Protein AF-A0A2J8Q496-F1 (afdb_monomer_lite)

pLDDT: mean 86.65, std 14.43, range [39.47, 95.69]

Radius of gyration: 13.27 Å; chains: 1; bounding box: 27×26×34 Å

Secondary structure (DSSP, 8-state):
------S---TT--EEPP-TTTSSHHHHHHHHHTT-SEEPPPP--HHHHH-

Structure (mmCIF, N/CA/C/O backbone):
data_AF-A0A2J8Q496-F1
#
_entry.id   AF-A0A2J8Q496-F1
#
loop_
_atom_site.group_PDB
_atom_site.id
_atom_site.type_symbol
_atom_site.label_atom_id
_atom_site.label_alt_id
_atom_site.label_comp_id
_atom_site.label_asym_id
_atom_site.label_entity_id
_atom_site.label_seq_id
_atom_site.pdbx_PDB_ins_code
_atom_site.Cartn_x
_atom_site.Cartn_y
_atom_site.Cartn_z
_atom_site.occupancy
_atom_site.B_iso_or_equiv
_atom_site.auth_seq_id
_atom_site.auth_comp_id
_atom_site.auth_asym_id
_atom_site.auth_atom_id
_atom_site.pdbx_PDB_model_num
ATOM 1 N N . MET A 1 1 ? 6.727 -20.188 -17.575 1.00 39.47 1 MET A N 1
ATOM 2 C CA . MET A 1 1 ? 8.089 -20.330 -17.020 1.00 39.47 1 MET A CA 1
ATOM 3 C C . MET A 1 1 ? 8.082 -19.670 -15.650 1.00 39.47 1 MET A C 1
ATOM 5 O O . MET A 1 1 ? 8.299 -18.475 -15.537 1.00 39.47 1 MET A O 1
ATOM 9 N N . ILE A 1 2 ? 7.643 -20.429 -14.645 1.00 41.56 2 ILE A N 1
ATOM 10 C CA . ILE A 1 2 ? 7.405 -19.955 -13.278 1.00 41.56 2 ILE A CA 1
ATOM 11 C C . ILE A 1 2 ? 8.751 -19.998 -12.555 1.00 41.56 2 ILE A C 1
ATOM 13 O O . ILE A 1 2 ? 9.176 -21.052 -12.094 1.00 41.56 2 ILE A O 1
ATOM 17 N N . LEU A 1 3 ? 9.442 -18.862 -12.503 1.00 46.12 3 LEU A N 1
ATOM 18 C CA . LEU A 1 3 ? 10.490 -18.624 -11.517 1.00 46.12 3 LEU A CA 1
ATOM 19 C C . LEU A 1 3 ? 9.808 -17.961 -10.326 1.00 46.12 3 LEU A C 1
ATOM 21 O O . LEU A 1 3 ? 9.658 -16.745 -10.279 1.00 46.12 3 LEU A O 1
ATOM 25 N N . ASN A 1 4 ? 9.350 -18.779 -9.381 1.00 52.78 4 ASN A N 1
ATOM 26 C CA . ASN A 1 4 ? 8.923 -18.291 -8.078 1.00 52.78 4 ASN A CA 1
ATOM 27 C C . ASN A 1 4 ? 10.187 -17.919 -7.285 1.00 52.78 4 ASN A C 1
ATOM 29 O O . ASN A 1 4 ? 10.643 -18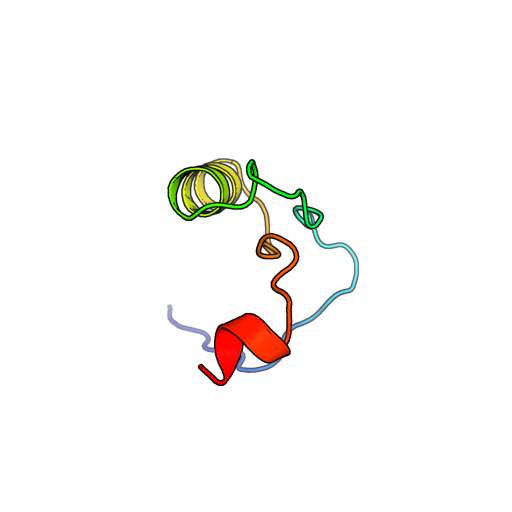.661 -6.416 1.00 52.78 4 ASN A O 1
ATOM 33 N N . SER A 1 5 ? 10.815 -16.797 -7.641 1.00 53.16 5 SER A N 1
ATOM 34 C CA . SER A 1 5 ? 11.788 -16.139 -6.779 1.00 53.16 5 SER A CA 1
ATOM 35 C C . SER A 1 5 ? 11.020 -15.616 -5.566 1.00 53.16 5 SER A C 1
ATOM 37 O O . SER A 1 5 ? 10.445 -14.536 -5.606 1.00 53.16 5 SER A O 1
ATOM 39 N N . LEU A 1 6 ? 10.986 -16.401 -4.490 1.00 62.50 6 LEU A N 1
ATOM 40 C CA . LEU A 1 6 ? 10.314 -16.093 -3.216 1.00 62.50 6 LEU A CA 1
ATOM 41 C C . LEU A 1 6 ? 10.900 -14.877 -2.466 1.00 62.50 6 LEU A C 1
ATOM 43 O O . LEU A 1 6 ? 10.531 -14.621 -1.325 1.00 62.50 6 LEU A O 1
ATOM 47 N N . SER A 1 7 ? 11.819 -14.136 -3.085 1.00 75.94 7 SER A N 1
ATOM 48 C CA . SER A 1 7 ? 12.485 -12.983 -2.494 1.00 75.94 7 SER A CA 1
ATOM 49 C C . SER A 1 7 ? 12.029 -11.706 -3.185 1.00 75.94 7 SER A C 1
ATOM 51 O O . SER A 1 7 ? 12.156 -11.554 -4.401 1.00 75.94 7 SER A O 1
ATOM 53 N N . LEU A 1 8 ? 11.496 -10.786 -2.387 1.00 78.81 8 LEU A N 1
ATOM 54 C CA . LEU A 1 8 ? 11.071 -9.468 -2.828 1.00 78.81 8 LEU A CA 1
ATOM 55 C C . LEU A 1 8 ? 12.324 -8.595 -3.017 1.00 78.81 8 LEU A C 1
ATOM 57 O O . LEU A 1 8 ? 13.000 -8.242 -2.052 1.00 78.81 8 LEU A O 1
ATOM 61 N N . TYR A 1 9 ? 12.659 -8.277 -4.268 1.00 85.06 9 TYR A N 1
ATOM 62 C CA . TYR A 1 9 ? 13.774 -7.389 -4.607 1.00 85.06 9 TYR A CA 1
ATOM 63 C C . TYR A 1 9 ? 13.263 -5.960 -4.803 1.00 85.06 9 TYR A C 1
ATOM 65 O O . TYR A 1 9 ? 12.443 -5.723 -5.683 1.00 85.06 9 TYR A O 1
ATOM 73 N N . TYR A 1 10 ? 13.780 -5.009 -4.021 1.00 88.62 10 TYR A N 1
ATOM 74 C CA . TYR A 1 10 ? 13.312 -3.612 -3.999 1.00 88.62 10 TYR A CA 1
ATOM 75 C C . TYR A 1 10 ? 14.127 -2.646 -4.874 1.00 88.62 10 TYR A C 1
ATOM 77 O O . TYR A 1 10 ? 13.784 -1.474 -4.997 1.00 88.62 10 TYR A O 1
ATOM 85 N N . HIS A 1 11 ? 15.224 -3.105 -5.476 1.00 90.69 11 HIS A N 1
ATOM 86 C CA . HIS A 1 11 ? 16.091 -2.246 -6.280 1.00 90.69 11 HIS A CA 1
ATOM 87 C C . HIS A 1 11 ? 15.500 -2.004 -7.681 1.00 90.69 11 HIS A C 1
ATOM 89 O O . HIS A 1 11 ? 15.142 -2.963 -8.365 1.00 90.69 11 HIS A O 1
ATOM 95 N N . ASN A 1 12 ? 15.466 -0.740 -8.134 1.00 89.81 12 ASN A N 1
ATOM 96 C CA . ASN A 1 12 ? 14.947 -0.306 -9.445 1.00 89.81 12 ASN A CA 1
ATOM 97 C C . ASN A 1 12 ? 13.544 -0.851 -9.773 1.00 89.81 12 ASN A C 1
ATOM 99 O O . ASN A 1 12 ? 13.309 -1.343 -10.877 1.00 89.81 12 ASN A O 1
ATOM 103 N N . LYS A 1 13 ? 12.625 -0.790 -8.805 1.00 89.50 13 LYS A N 1
ATOM 104 C CA . LYS A 1 13 ? 11.242 -1.251 -8.957 1.00 89.50 13 LYS A CA 1
ATOM 105 C C . LYS A 1 13 ? 10.258 -0.097 -9.056 1.00 89.50 13 LYS A C 1
ATOM 107 O O . LYS A 1 13 ? 10.441 0.932 -8.406 1.00 89.50 13 LYS A O 1
ATOM 112 N N . LEU A 1 14 ? 9.199 -0.292 -9.837 1.00 92.44 14 LEU A N 1
ATOM 113 C CA . LEU A 1 14 ? 8.049 0.606 -9.858 1.00 92.44 14 LEU A CA 1
ATOM 114 C C . LEU A 1 14 ? 7.096 0.198 -8.736 1.00 92.44 14 LEU A C 1
ATOM 116 O O . LEU A 1 14 ? 6.525 -0.892 -8.754 1.00 92.44 14 LEU A O 1
ATOM 120 N N . ILE A 1 15 ? 6.966 1.064 -7.732 1.00 93.81 15 ILE A N 1
ATOM 121 C CA . ILE A 1 15 ? 6.256 0.756 -6.490 1.00 93.81 15 ILE A CA 1
ATOM 122 C C . ILE A 1 15 ? 5.062 1.694 -6.324 1.00 93.81 15 ILE A C 1
ATOM 124 O O . ILE A 1 15 ? 5.222 2.916 -6.342 1.00 93.81 15 ILE A O 1
ATOM 128 N N . LEU A 1 16 ? 3.874 1.130 -6.101 1.00 93.69 16 LEU A N 1
ATOM 129 C CA . LEU A 1 16 ? 2.701 1.8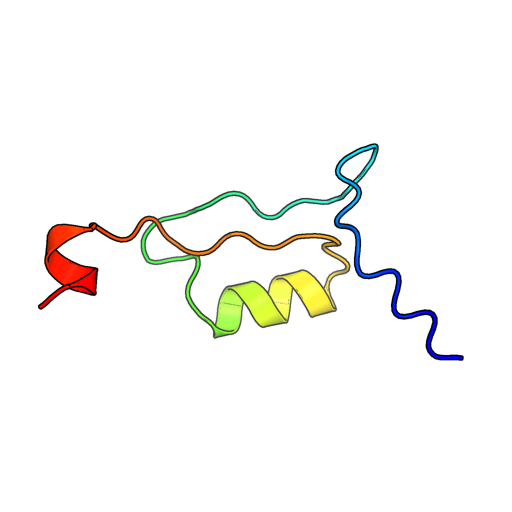94 -5.678 1.00 93.69 16 LEU A CA 1
ATOM 130 C C . LEU A 1 16 ? 2.806 2.203 -4.179 1.00 93.69 16 LEU A C 1
ATOM 132 O O . LEU A 1 16 ? 2.797 1.287 -3.355 1.00 93.69 16 LEU A O 1
ATOM 136 N N . ALA A 1 17 ? 2.886 3.489 -3.838 1.00 93.94 17 ALA A N 1
ATOM 137 C CA . ALA A 1 17 ? 2.925 3.973 -2.460 1.00 93.94 17 ALA A CA 1
ATOM 138 C C . ALA A 1 17 ? 1.612 3.687 -1.696 1.00 93.94 17 ALA A C 1
ATOM 140 O O . ALA A 1 17 ? 0.544 3.615 -2.315 1.00 93.94 17 ALA A O 1
ATOM 141 N N . PRO A 1 18 ? 1.657 3.567 -0.354 1.00 94.12 18 PRO A N 1
ATOM 142 C CA . PRO A 1 18 ? 0.453 3.433 0.456 1.00 94.12 18 PRO A CA 1
ATOM 143 C C . PRO A 1 18 ? -0.368 4.726 0.405 1.00 94.12 18 PRO A C 1
ATOM 145 O O . PRO A 1 18 ? 0.133 5.817 0.673 1.00 94.12 18 PRO A O 1
ATOM 148 N N . MET A 1 19 ? -1.649 4.602 0.066 1.00 95.12 19 MET A N 1
ATOM 149 C CA . MET A 1 19 ? -2.596 5.716 0.028 1.00 95.12 19 MET A CA 1
ATOM 150 C C . MET A 1 19 ? -3.890 5.292 0.717 1.00 95.12 19 MET A C 1
ATOM 152 O O . MET A 1 19 ? -4.544 4.345 0.278 1.00 95.12 19 MET A O 1
ATOM 156 N N . VAL A 1 20 ? -4.273 5.989 1.787 1.00 92.44 20 VAL A N 1
ATOM 157 C CA . VAL A 1 20 ? -5.501 5.689 2.543 1.00 92.44 20 VAL A CA 1
ATOM 158 C C . VAL A 1 20 ? -6.724 5.838 1.633 1.00 92.44 20 VAL A C 1
ATOM 160 O O . VAL A 1 20 ? -6.811 6.812 0.880 1.00 92.44 20 VAL A O 1
ATOM 163 N N . ARG A 1 21 ? -7.676 4.891 1.680 1.00 90.56 21 ARG A N 1
ATOM 164 C CA . ARG A 1 21 ? -8.896 4.813 0.838 1.00 90.56 21 ARG A CA 1
ATOM 165 C C . ARG A 1 21 ? -8.658 4.517 -0.648 1.00 90.56 21 ARG A C 1
ATOM 167 O O . ARG A 1 21 ? -9.510 3.908 -1.289 1.00 90.56 21 ARG A O 1
ATOM 174 N N . VAL A 1 22 ? -7.528 4.942 -1.211 1.00 88.94 22 VAL A N 1
ATOM 175 C CA . VAL A 1 22 ? -7.177 4.721 -2.625 1.00 88.94 22 VAL A CA 1
ATOM 176 C C . VAL A 1 22 ? -6.533 3.349 -2.820 1.00 88.94 22 VAL A C 1
ATOM 178 O O . VAL A 1 22 ? -6.852 2.669 -3.787 1.00 88.94 22 VAL A O 1
ATOM 181 N N . GLY A 1 23 ? -5.695 2.895 -1.884 1.00 88.56 23 GLY A N 1
ATOM 182 C CA . GLY A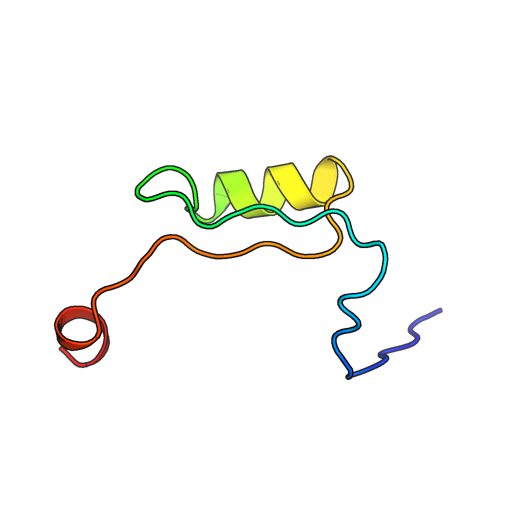 1 23 ? -4.976 1.612 -1.915 1.00 88.56 23 GLY A CA 1
ATOM 183 C C . GLY A 1 23 ? -5.835 0.364 -1.667 1.00 88.56 23 GLY A C 1
ATOM 184 O O . GLY A 1 23 ? -5.332 -0.635 -1.148 1.00 88.56 23 GLY A O 1
ATOM 185 N N . THR A 1 24 ? -7.123 0.405 -2.016 1.00 92.06 24 THR A N 1
ATOM 186 C CA . THR A 1 24 ? -8.029 -0.750 -1.938 1.00 92.06 24 THR A CA 1
ATOM 187 C C . THR A 1 24 ? -7.701 -1.787 -3.027 1.00 92.06 24 THR A C 1
ATOM 189 O O . THR A 1 24 ? -6.857 -1.575 -3.901 1.00 92.06 24 THR A O 1
ATOM 192 N N . LEU A 1 25 ? -8.349 -2.960 -2.993 1.00 91.81 25 LEU A N 1
ATOM 193 C CA . LEU A 1 25 ? -8.125 -4.042 -3.967 1.00 91.81 25 LEU A CA 1
ATOM 194 C C . LEU A 1 25 ? -8.159 -3.614 -5.453 1.00 91.81 25 LEU A C 1
ATOM 196 O O . LEU A 1 25 ? -7.205 -3.962 -6.149 1.00 91.81 25 LEU A O 1
ATOM 200 N N . PRO A 1 26 ? -9.167 -2.873 -5.958 1.00 94.75 26 PRO A N 1
ATOM 201 C CA . PRO A 1 26 ? -9.230 -2.535 -7.382 1.00 94.75 26 PRO A CA 1
ATOM 202 C C . PRO A 1 26 ? -8.046 -1.682 -7.849 1.00 94.75 26 PRO A C 1
ATOM 204 O O . PRO A 1 26 ? -7.500 -1.938 -8.916 1.00 94.75 26 PRO A O 1
ATOM 207 N N . MET A 1 27 ? -7.596 -0.720 -7.039 1.00 94.50 27 MET A N 1
ATOM 208 C CA . MET A 1 27 ? -6.456 0.130 -7.393 1.00 94.50 27 MET A CA 1
ATOM 209 C C . MET A 1 27 ? -5.144 -0.657 -7.442 1.00 94.50 27 MET A C 1
ATOM 211 O O . MET A 1 27 ? -4.305 -0.410 -8.305 1.00 94.50 27 MET A O 1
ATOM 215 N N . ARG A 1 28 ? -4.968 -1.631 -6.540 1.00 94.12 28 ARG A N 1
ATOM 216 C CA . ARG A 1 28 ? -3.779 -2.496 -6.537 1.00 94.12 28 ARG A CA 1
ATOM 217 C C . ARG A 1 28 ? -3.721 -3.376 -7.780 1.00 94.12 28 ARG A C 1
ATOM 219 O O . ARG A 1 28 ? -2.659 -3.488 -8.377 1.00 94.12 28 ARG A O 1
ATOM 226 N N . LEU A 1 29 ? -4.851 -3.960 -8.181 1.00 94.12 29 LEU A N 1
ATOM 227 C CA . LEU A 1 29 ? -4.930 -4.751 -9.413 1.00 94.12 29 LEU A CA 1
ATOM 228 C C . LEU A 1 29 ? -4.650 -3.883 -10.642 1.00 94.12 29 LEU A C 1
ATOM 230 O O . LEU A 1 29 ? -3.804 -4.234 -11.453 1.00 94.12 29 LEU A O 1
ATOM 234 N N . LEU A 1 30 ? -5.261 -2.701 -10.706 1.00 95.19 30 LEU A N 1
ATOM 235 C CA . LEU A 1 30 ? -5.043 -1.761 -11.800 1.00 95.19 30 LEU A CA 1
ATOM 236 C C . LEU A 1 30 ? -3.571 -1.321 -11.909 1.00 95.19 30 LEU A C 1
ATOM 238 O O . LEU A 1 30 ? -3.036 -1.202 -13.006 1.00 95.19 30 LEU A O 1
ATOM 242 N N . ALA A 1 31 ? -2.893 -1.093 -10.782 1.00 94.19 31 ALA A N 1
ATOM 243 C CA . ALA A 1 31 ? -1.472 -0.756 -10.778 1.00 94.19 31 ALA A CA 1
ATOM 244 C C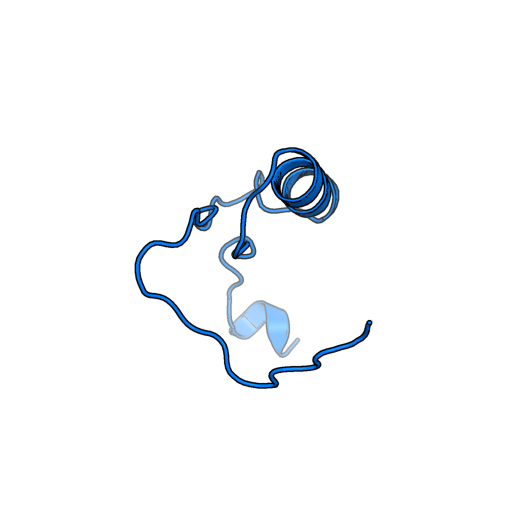 . ALA A 1 31 ? -0.594 -1.913 -11.283 1.00 94.19 31 ALA A C 1
ATOM 246 O O . ALA A 1 31 ? 0.373 -1.662 -12.001 1.00 94.19 31 ALA A O 1
ATOM 247 N N . LEU A 1 32 ? -0.940 -3.163 -10.953 1.00 93.25 32 LEU A N 1
ATOM 248 C CA . LEU A 1 32 ? -0.271 -4.345 -11.506 1.00 93.25 32 LEU A CA 1
ATOM 249 C C . LEU A 1 32 ? -0.494 -4.448 -13.023 1.00 93.25 32 LEU A C 1
ATOM 251 O O . LEU A 1 32 ? 0.464 -4.694 -13.753 1.00 93.25 32 LEU A O 1
ATOM 255 N N . ASP A 1 33 ? -1.712 -4.172 -13.503 1.00 95.69 33 ASP A N 1
ATOM 256 C CA . ASP A 1 33 ? -2.037 -4.165 -14.938 1.00 95.69 33 ASP A CA 1
ATOM 257 C C . ASP A 1 33 ? -1.250 -3.087 -15.708 1.00 95.69 33 ASP A C 1
ATOM 259 O O . ASP A 1 33 ? -0.849 -3.301 -16.853 1.00 95.69 33 ASP A O 1
ATOM 263 N N . TYR A 1 34 ? -0.968 -1.946 -15.070 1.00 94.75 34 TYR A N 1
ATOM 264 C CA . TYR A 1 34 ? -0.129 -0.880 -15.630 1.00 94.75 34 TYR A CA 1
ATOM 265 C C . TYR A 1 34 ? 1.385 -1.090 -15.451 1.00 94.75 34 TYR A C 1
ATOM 267 O O . TYR A 1 34 ? 2.167 -0.242 -15.885 1.00 94.75 34 TYR A O 1
ATOM 275 N N . GLY A 1 35 ? 1.824 -2.205 -14.858 1.00 91.88 35 GLY A N 1
ATOM 276 C CA . GLY A 1 35 ? 3.242 -2.566 -14.765 1.00 91.88 35 GLY A CA 1
ATOM 277 C C . GLY A 1 35 ? 3.948 -2.150 -13.472 1.00 91.88 35 GLY A C 1
ATOM 278 O O . GLY A 1 35 ? 5.168 -1.986 -13.475 1.00 91.88 35 GLY A O 1
ATOM 279 N N . ALA A 1 36 ? 3.223 -1.981 -12.363 1.00 92.75 36 ALA A N 1
ATOM 280 C CA . ALA A 1 36 ? 3.850 -1.889 -11.046 1.00 92.75 36 ALA A CA 1
ATOM 281 C C . ALA A 1 36 ? 4.463 -3.244 -10.645 1.00 92.75 36 ALA A C 1
ATOM 283 O O . ALA A 1 36 ? 3.813 -4.283 -10.740 1.00 92.75 36 ALA A O 1
ATOM 284 N N . ASP A 1 37 ? 5.701 -3.233 -10.148 1.00 90.88 37 ASP A N 1
ATOM 285 C CA . ASP A 1 37 ? 6.375 -4.424 -9.620 1.00 90.88 37 ASP A CA 1
ATOM 286 C C . ASP A 1 37 ? 5.902 -4.761 -8.196 1.00 90.88 37 ASP A C 1
ATOM 288 O O . ASP A 1 37 ? 5.850 -5.927 -7.805 1.00 90.88 37 ASP A O 1
ATOM 292 N N . ILE A 1 38 ? 5.619 -3.730 -7.391 1.00 92.00 38 ILE A N 1
ATOM 293 C CA . ILE A 1 38 ? 5.267 -3.854 -5.971 1.00 92.00 38 ILE A CA 1
ATOM 294 C C . ILE A 1 38 ? 4.101 -2.914 -5.669 1.00 92.00 38 ILE A C 1
ATOM 296 O O . ILE A 1 38 ? 4.121 -1.744 -6.050 1.00 92.00 38 ILE A O 1
ATOM 300 N N . VAL A 1 39 ? 3.098 -3.406 -4.939 1.00 94.25 39 VAL A N 1
ATOM 301 C CA . VAL A 1 39 ? 1.930 -2.611 -4.542 1.00 94.25 39 VAL A CA 1
ATOM 302 C C . VAL A 1 39 ? 1.708 -2.658 -3.033 1.00 94.25 39 VAL A C 1
ATOM 304 O O . VAL A 1 39 ? 1.516 -3.730 -2.459 1.00 94.25 39 VAL A O 1
ATOM 307 N N . TYR A 1 40 ? 1.723 -1.496 -2.376 1.00 94.00 40 TYR A N 1
ATOM 308 C CA . TYR A 1 40 ? 1.371 -1.390 -0.961 1.00 94.00 40 TYR A CA 1
ATOM 309 C C . TYR A 1 40 ? -0.143 -1.267 -0.765 1.00 94.00 40 TYR A C 1
ATOM 311 O O . TYR A 1 40 ? -0.876 -0.774 -1.624 1.00 94.00 40 TYR A O 1
ATOM 319 N N . CYS A 1 41 ? -0.614 -1.752 0.384 1.00 91.00 41 CYS A N 1
ATOM 320 C CA . CYS A 1 41 ? -1.991 -1.543 0.822 1.00 91.00 41 CYS A CA 1
ATOM 321 C C . CYS A 1 41 ? -2.154 -0.142 1.414 1.00 91.00 41 CYS A C 1
ATOM 323 O O . CYS A 1 41 ? -1.175 0.552 1.690 1.00 91.00 41 CYS A O 1
ATOM 325 N N . GLU A 1 42 ? -3.402 0.256 1.637 1.00 95.06 42 GLU A N 1
ATOM 326 C CA . GLU A 1 42 ? -3.685 1.392 2.506 1.00 95.06 42 GLU A CA 1
ATOM 327 C C . GLU A 1 42 ? -3.149 1.176 3.929 1.00 95.06 42 GLU A C 1
ATOM 329 O O . GLU A 1 42 ? -2.924 0.046 4.367 1.00 95.06 42 GLU A O 1
ATOM 334 N N . GLU A 1 43 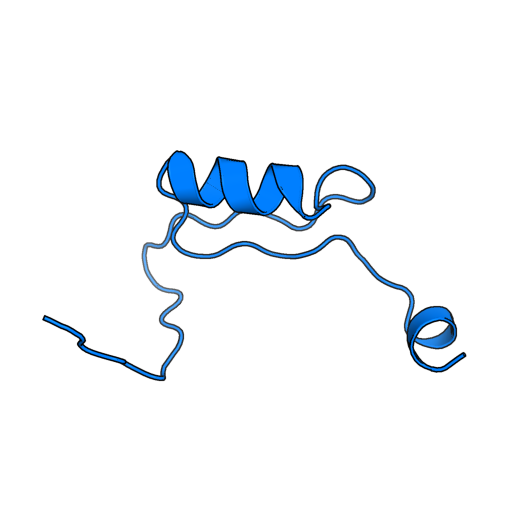? -2.937 2.277 4.646 1.00 94.12 43 GLU A N 1
ATOM 335 C CA . GLU A 1 43 ? -2.593 2.227 6.063 1.00 94.12 43 GLU A CA 1
ATOM 336 C C . GLU A 1 43 ? -3.760 1.625 6.854 1.00 94.12 43 GLU A C 1
ATOM 338 O O . GLU A 1 43 ? -4.886 2.126 6.806 1.00 94.12 43 GLU A O 1
ATOM 343 N N . LEU A 1 44 ? -3.484 0.543 7.581 1.00 91.69 44 LEU A N 1
ATOM 344 C CA . LEU A 1 44 ? -4.446 -0.129 8.446 1.00 91.69 44 LEU A CA 1
ATOM 345 C C . LEU A 1 44 ? -3.979 -0.020 9.892 1.00 91.69 44 LEU A C 1
ATOM 347 O O . LEU A 1 44 ? -2.850 -0.383 10.218 1.00 91.69 44 LEU A O 1
ATOM 351 N N . ILE A 1 45 ? -4.873 0.462 10.755 1.00 93.50 45 ILE A N 1
ATOM 352 C CA . ILE A 1 45 ? -4.610 0.568 12.189 1.00 93.50 45 ILE A CA 1
ATOM 353 C C . ILE A 1 45 ? -4.607 -0.837 12.795 1.00 93.50 45 ILE A C 1
ATOM 355 O O . ILE A 1 45 ? -5.569 -1.594 12.648 1.00 9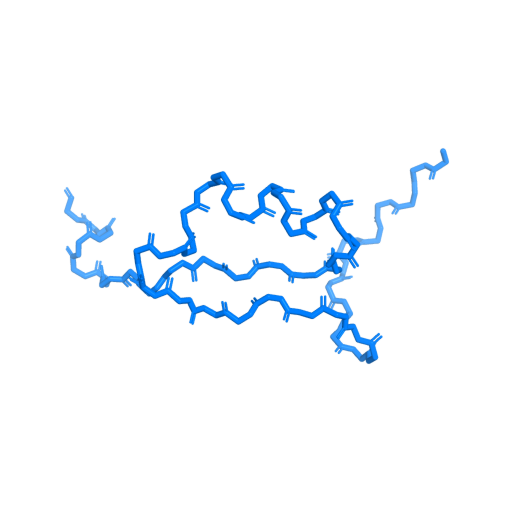3.50 45 ILE A O 1
ATOM 359 N N . ASP A 1 46 ? -3.538 -1.169 13.505 1.00 93.94 46 ASP A N 1
ATOM 360 C CA . ASP A 1 46 ? -3.305 -2.449 14.181 1.00 93.94 46 ASP A CA 1
ATOM 361 C C . ASP A 1 46 ? -4.458 -2.869 15.108 1.00 93.94 46 ASP A C 1
ATOM 363 O O . ASP A 1 46 ? -4.937 -4.003 15.033 1.00 93.94 46 ASP A O 1
ATOM 367 N N . LEU A 1 47 ? -4.988 -1.936 15.903 1.00 94.44 47 LEU A N 1
ATOM 368 C CA . LEU A 1 47 ? -6.147 -2.158 16.771 1.00 94.44 47 LEU A CA 1
ATOM 369 C C . LEU A 1 47 ? -7.385 -2.604 15.991 1.00 94.44 47 LEU A C 1
ATOM 371 O O . LEU A 1 47 ? -8.217 -3.322 16.535 1.00 94.44 47 LEU A O 1
ATOM 375 N N . LYS A 1 48 ? -7.523 -2.188 14.728 1.00 90.38 48 LYS A N 1
ATOM 376 C CA . LYS A 1 48 ? -8.634 -2.604 13.869 1.00 90.38 48 LYS A CA 1
ATOM 377 C C . LYS A 1 48 ? -8.380 -3.950 13.188 1.00 90.38 48 LYS A C 1
ATOM 379 O O . LYS A 1 48 ? -9.341 -4.606 12.808 1.00 90.38 48 LYS A O 1
ATOM 384 N N . MET A 1 49 ? -7.118 -4.351 13.044 1.00 91.50 49 MET A N 1
ATOM 385 C CA . MET A 1 49 ? -6.719 -5.636 12.461 1.00 91.50 49 MET A CA 1
ATOM 386 C C . MET A 1 49 ? -6.835 -6.803 13.446 1.00 91.50 49 MET A C 1
ATOM 388 O O . MET A 1 49 ? -7.003 -7.940 13.015 1.00 91.50 49 MET A O 1
ATOM 392 N N . ILE A 1 50 ? -6.711 -6.531 14.749 1.00 93.44 50 ILE A N 1
ATOM 393 C CA . ILE A 1 50 ? -6.803 -7.550 15.806 1.00 93.44 50 ILE A CA 1
ATOM 394 C C . ILE A 1 50 ? -8.236 -7.770 16.328 1.00 93.44 50 ILE A C 1
ATOM 396 O O . ILE A 1 50 ? -8.491 -8.784 16.972 1.00 93.44 50 ILE A O 1
ATOM 400 N N . GLN A 1 51 ? -9.136 -6.805 16.096 1.00 82.50 51 GLN A N 1
ATOM 401 C CA . GLN A 1 51 ? -10.557 -6.849 16.476 1.00 82.50 51 GLN A CA 1
ATOM 402 C C . GLN A 1 51 ? -11.369 -7.744 15.544 1.00 82.50 51 GLN A C 1
ATOM 404 O O . GLN A 1 51 ? -12.194 -8.516 16.078 1.00 82.50 51 GLN A O 1
#

Sequence (51 aa):
MILNSLSLYYHNKLILAPMVRVGTLPMRLLALDYGADIVYCEELIDLKMIQ

Organism: Pan troglodytes (NCBI:txid9598)

Foldseek 3Di:
DDPPPVDDDDPPFQEADADAPCQDDVNQVVVVVVPGPYYDHHDDDPVVVVD

InterPro domains:
  IPR013785 Aldolase-type TIM barrel [G3DSA:3.20.20.70] (8-51)
  IPR052582 tRNA-dihydrouridine synthase-like [PTHR45936] (5-51)